Protein AF-A0A2E2PHV2-F1 (afdb_monomer_lite)

Foldseek 3Di:
DDAQPQPRHDADQQAKKKKKFKFFWDQQQHTDDTDDIGIHRALVSVQVVQADPVSHGPDQDDFAADPGYHAAPQDRGHARTFMKIWMDGADPVPRGGPDTPDMGTGRYNNSVVVLSPPCPRPRNDDDDGHDDDPPPPPDD

Radius of gyration: 16.57 Å; chains: 1; bounding box: 38×26×61 Å

Structure (mmCIF, N/CA/C/O backbone):
data_AF-A0A2E2PHV2-F1
#
_entry.id   AF-A0A2E2PHV2-F1
#
loop_
_atom_site.group_PDB
_atom_site.id
_atom_site.type_symbol
_atom_site.label_atom_id
_atom_site.label_alt_id
_atom_site.label_comp_id
_atom_site.label_asym_id
_atom_site.label_entity_id
_atom_site.label_seq_id
_atom_site.pdbx_PDB_ins_code
_atom_site.Cartn_x
_atom_site.Cartn_y
_atom_site.Cartn_z
_atom_site.occupancy
_atom_site.B_iso_or_equiv
_atom_site.auth_seq_id
_atom_site.auth_comp_id
_atom_site.auth_asym_id
_atom_site.auth_atom_id
_atom_site.pdbx_PDB_model_num
ATOM 1 N N . MET A 1 1 ? -5.391 12.217 17.204 1.00 61.31 1 MET A N 1
ATOM 2 C CA . MET A 1 1 ? -6.232 11.084 16.752 1.00 61.31 1 MET A CA 1
ATOM 3 C C . MET A 1 1 ? -5.960 10.932 15.269 1.00 61.31 1 MET A C 1
ATOM 5 O O . MET A 1 1 ? -5.733 11.955 14.645 1.00 61.31 1 MET A O 1
ATOM 9 N N . SER A 1 2 ? -5.913 9.716 14.728 1.00 82.00 2 SER A N 1
ATOM 10 C CA . SER A 1 2 ? -5.715 9.527 13.283 1.00 82.00 2 SER A CA 1
ATOM 11 C C . SER A 1 2 ? -7.086 9.423 12.621 1.00 82.00 2 SER A C 1
ATOM 13 O O . SER A 1 2 ? -7.925 8.675 13.123 1.00 82.00 2 SER A O 1
ATOM 15 N N . GLN A 1 3 ? -7.324 10.185 11.561 1.00 91.75 3 GLN A N 1
ATOM 16 C CA . GLN A 1 3 ? -8.530 10.106 10.734 1.00 91.75 3 GLN A CA 1
ATOM 17 C C . GLN A 1 3 ? -8.190 9.391 9.430 1.00 91.75 3 GLN A C 1
ATOM 19 O O . GLN A 1 3 ? -7.054 9.474 8.968 1.00 91.75 3 GLN A O 1
ATOM 24 N N . CYS A 1 4 ? -9.150 8.638 8.902 1.00 94.56 4 CYS A N 1
ATOM 25 C CA . CYS A 1 4 ? -9.032 8.040 7.582 1.00 94.56 4 CYS A CA 1
ATOM 26 C C . CYS A 1 4 ? -9.114 9.140 6.527 1.00 94.56 4 CYS A C 1
ATOM 28 O O . CYS A 1 4 ? -10.112 9.852 6.522 1.00 94.56 4 CYS A O 1
ATOM 30 N N . VAL A 1 5 ? -8.134 9.234 5.627 1.00 95.38 5 VAL A N 1
ATOM 31 C CA . VAL A 1 5 ? -8.150 10.258 4.567 1.00 95.38 5 VAL A CA 1
ATOM 32 C C . VAL A 1 5 ? -9.331 10.088 3.602 1.00 95.38 5 VAL A C 1
ATOM 34 O O . VAL A 1 5 ? -9.870 11.078 3.136 1.00 95.38 5 VAL A O 1
ATOM 37 N N . MET A 1 6 ? -9.791 8.850 3.366 1.00 95.19 6 MET A N 1
ATOM 38 C CA . MET A 1 6 ? -10.895 8.606 2.423 1.00 95.19 6 MET A CA 1
ATOM 39 C C . MET A 1 6 ? -12.314 8.763 2.963 1.00 95.19 6 MET A C 1
ATOM 41 O O . MET A 1 6 ? -13.215 9.092 2.206 1.00 95.19 6 ME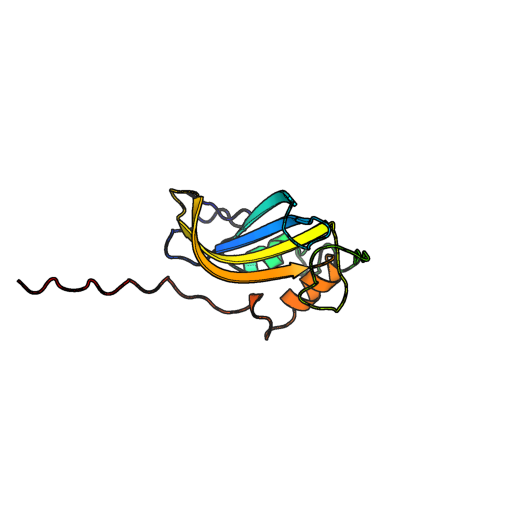T A O 1
ATOM 45 N N . CYS A 1 7 ? -12.562 8.454 4.236 1.00 94.69 7 CYS A N 1
ATOM 46 C CA . CYS A 1 7 ? -13.932 8.402 4.770 1.00 94.69 7 CYS A CA 1
ATOM 47 C C . CYS A 1 7 ? -14.107 9.179 6.077 1.00 94.69 7 CYS A C 1
ATOM 49 O O . CYS A 1 7 ? -15.085 8.960 6.794 1.00 94.69 7 CYS A O 1
ATOM 51 N N . ASP A 1 8 ? -13.107 9.982 6.458 1.00 93.50 8 ASP A N 1
ATOM 52 C CA . ASP A 1 8 ? -13.042 10.822 7.665 1.00 93.50 8 ASP A CA 1
ATOM 53 C C . ASP A 1 8 ? -13.236 10.102 9.009 1.00 93.50 8 ASP A C 1
ATOM 55 O O . ASP A 1 8 ? -13.208 10.700 10.093 1.00 93.50 8 ASP A O 1
ATOM 59 N N . THR A 1 9 ? -13.382 8.778 8.977 1.00 93.31 9 THR A N 1
ATOM 60 C CA . THR A 1 9 ? -13.638 7.974 10.164 1.00 93.31 9 THR A CA 1
ATOM 61 C C . THR A 1 9 ? -12.443 8.041 11.106 1.00 93.31 9 THR A C 1
ATOM 63 O O . THR A 1 9 ? -11.296 7.782 10.733 1.00 93.31 9 THR A O 1
ATOM 66 N N . VAL A 1 10 ? -12.711 8.333 12.381 1.00 92.25 10 VAL A N 1
ATOM 67 C CA . VAL A 1 10 ? -11.679 8.348 13.422 1.00 92.25 10 VAL A CA 1
ATOM 68 C C . VAL A 1 10 ? -11.170 6.929 13.682 1.00 92.25 10 VAL A C 1
ATOM 70 O O . VAL A 1 10 ? -11.882 6.060 14.197 1.00 92.25 10 VAL A O 1
ATOM 73 N N . ILE A 1 11 ? -9.885 6.713 13.418 1.00 90.12 11 ILE A N 1
ATOM 74 C CA . ILE A 1 11 ? -9.202 5.442 13.631 1.00 90.12 11 ILE A CA 1
ATOM 75 C C . ILE A 1 11 ? -8.821 5.332 15.109 1.00 90.12 11 ILE A C 1
ATOM 77 O O . ILE A 1 11 ? -8.091 6.149 15.686 1.00 90.12 11 ILE A O 1
ATOM 81 N N . LYS A 1 12 ? -9.334 4.289 15.765 1.00 88.56 12 LYS A N 1
ATOM 82 C CA . LYS A 1 12 ? -9.023 3.975 17.167 1.00 88.56 12 LYS A CA 1
ATOM 83 C C . LYS A 1 12 ? -7.749 3.134 17.239 1.00 88.56 12 LYS A C 1
ATOM 85 O O . LYS A 1 12 ? -7.528 2.263 16.414 1.00 88.56 12 LYS A O 1
ATOM 90 N N . THR A 1 13 ? -6.946 3.312 18.292 1.00 85.75 13 THR A N 1
ATOM 91 C CA . THR A 1 13 ? -5.652 2.610 18.474 1.00 85.75 13 THR A CA 1
ATOM 92 C C . THR A 1 13 ? -5.734 1.072 18.415 1.00 85.75 13 THR A C 1
ATOM 94 O O . THR A 1 13 ? -4.747 0.394 18.139 1.00 85.75 13 THR A O 1
ATOM 97 N N . ASN A 1 14 ? -6.886 0.486 18.743 1.00 85.75 14 ASN A N 1
ATOM 98 C CA . ASN A 1 14 ? -7.092 -0.964 18.727 1.00 85.75 14 ASN A CA 1
ATOM 99 C C . ASN A 1 14 ? -7.660 -1.492 17.402 1.00 85.75 14 ASN A C 1
ATOM 101 O O . ASN A 1 14 ? -7.876 -2.700 17.301 1.00 85.75 14 ASN A O 1
ATOM 105 N N . LYS A 1 15 ? -7.947 -0.620 16.436 1.00 90.44 15 LYS A N 1
ATOM 106 C CA . LYS A 1 15 ? -8.418 -0.991 15.103 1.00 90.44 15 LYS A CA 1
ATOM 107 C C . LYS A 1 15 ? -7.230 -1.104 14.141 1.00 90.44 15 LYS A C 1
ATOM 109 O O . LYS A 1 15 ? -6.194 -0.488 14.412 1.00 90.44 15 LYS A O 1
ATOM 114 N N . PRO A 1 16 ? -7.344 -1.936 13.096 1.00 91.88 16 PRO A N 1
ATOM 115 C CA . PRO A 1 16 ? -6.362 -1.953 12.027 1.00 91.88 16 PRO A CA 1
ATOM 116 C C . PRO A 1 16 ? -6.209 -0.566 11.408 1.00 91.88 16 PRO A C 1
ATOM 118 O O . PRO A 1 16 ? -7.128 0.252 11.447 1.00 91.88 16 PRO A O 1
ATOM 121 N N . VAL A 1 17 ? -5.030 -0.326 10.862 1.00 94.00 17 VAL A N 1
ATOM 122 C CA . VAL A 1 17 ? -4.722 0.824 10.030 1.00 94.00 17 VAL A CA 1
ATOM 123 C C . VAL A 1 17 ? -3.928 0.333 8.833 1.00 94.00 17 VAL A C 1
ATOM 125 O O . VAL A 1 17 ? -3.097 -0.574 8.964 1.00 94.00 17 VAL A O 1
ATOM 128 N N . VAL A 1 18 ? -4.184 0.962 7.701 1.00 95.38 18 VAL A N 1
ATOM 129 C CA . VAL A 1 18 ? -3.383 0.860 6.491 1.00 95.38 18 VAL A CA 1
ATOM 130 C C . VAL A 1 18 ? -2.677 2.199 6.340 1.00 95.38 18 VAL A C 1
ATOM 132 O O . VAL A 1 18 ? -3.316 3.243 6.439 1.00 95.38 18 VAL A O 1
ATOM 135 N N . ILE A 1 19 ? -1.359 2.177 6.185 1.00 94.62 19 ILE A N 1
ATOM 136 C CA . ILE A 1 19 ? -0.589 3.361 5.809 1.00 94.62 19 ILE A CA 1
ATOM 137 C C . ILE A 1 19 ? -0.042 3.104 4.415 1.00 94.62 19 ILE A C 1
ATOM 139 O O . ILE A 1 19 ? 0.712 2.146 4.229 1.00 94.62 19 ILE A O 1
ATOM 143 N N . PHE A 1 20 ? -0.473 3.925 3.467 1.00 96.31 20 PHE A N 1
ATOM 144 C CA . PHE A 1 20 ? 0.051 3.971 2.111 1.00 96.31 20 PHE A CA 1
ATOM 145 C C . PHE A 1 20 ? 1.057 5.112 2.026 1.00 96.31 20 PHE A C 1
ATOM 147 O O . PHE A 1 20 ? 0.790 6.194 2.543 1.00 96.31 20 PHE A O 1
ATOM 154 N N . THR A 1 21 ? 2.225 4.863 1.450 1.00 95.12 21 THR A N 1
ATOM 155 C CA . THR A 1 21 ? 3.332 5.816 1.476 1.00 95.12 21 THR A CA 1
ATOM 156 C C . THR A 1 21 ? 4.079 5.811 0.156 1.00 95.12 21 THR A C 1
ATOM 158 O O . THR A 1 21 ? 4.552 4.758 -0.270 1.00 95.12 21 THR A O 1
ATOM 161 N N . ASP A 1 22 ? 4.275 6.991 -0.419 1.00 93.75 22 ASP A N 1
ATOM 162 C CA . ASP A 1 22 ? 5.275 7.204 -1.461 1.00 93.75 22 ASP A CA 1
ATOM 163 C C . ASP A 1 22 ? 6.646 7.323 -0.808 1.00 93.75 22 ASP A C 1
ATOM 165 O O . ASP A 1 22 ? 6.826 8.038 0.186 1.00 93.75 22 ASP A O 1
ATOM 169 N N . THR A 1 23 ? 7.627 6.604 -1.334 1.00 92.25 23 THR A N 1
ATOM 170 C CA . THR A 1 23 ? 8.916 6.455 -0.670 1.00 92.25 23 THR A CA 1
ATOM 171 C C . THR A 1 23 ? 10.066 6.481 -1.658 1.00 92.25 23 THR A C 1
ATOM 173 O O . THR A 1 23 ? 9.956 6.048 -2.806 1.00 92.25 23 THR A O 1
ATOM 176 N N . LEU A 1 24 ? 11.201 6.940 -1.146 1.00 92.56 24 LEU A N 1
ATOM 177 C CA . LEU A 1 24 ? 12.500 6.785 -1.771 1.00 92.56 24 LEU A CA 1
ATOM 178 C C . LEU A 1 24 ? 13.314 5.740 -1.000 1.00 92.56 24 LEU A C 1
ATOM 180 O O . LEU A 1 24 ? 13.161 5.568 0.218 1.00 92.56 24 LEU A O 1
ATOM 184 N N . PHE A 1 25 ? 14.186 5.042 -1.712 1.00 91.25 25 PHE A N 1
ATOM 185 C CA . PHE A 1 25 ? 15.092 4.034 -1.195 1.00 91.25 25 PHE A CA 1
ATOM 186 C C . PHE A 1 25 ? 16.532 4.390 -1.541 1.00 91.25 25 PHE A C 1
ATOM 188 O O . PHE A 1 25 ? 16.848 4.918 -2.601 1.00 91.25 25 PHE A O 1
ATOM 195 N N . ASN A 1 26 ? 17.431 4.058 -0.622 1.00 91.31 26 ASN A N 1
ATOM 196 C CA . ASN A 1 26 ? 18.860 4.057 -0.892 1.00 91.31 26 ASN A CA 1
ATOM 197 C C . ASN A 1 26 ? 19.237 2.825 -1.724 1.00 91.31 26 ASN A C 1
ATOM 199 O O . ASN A 1 26 ? 18.519 1.826 -1.719 1.00 91.31 26 ASN A O 1
ATOM 203 N N . ALA A 1 27 ? 20.439 2.826 -2.305 1.00 89.25 27 ALA A N 1
ATOM 204 C CA . ALA A 1 27 ? 20.952 1.702 -3.095 1.00 89.25 27 ALA A CA 1
ATOM 205 C C . ALA A 1 27 ? 20.935 0.343 -2.356 1.00 89.25 27 ALA A C 1
ATOM 207 O O . ALA A 1 27 ? 20.746 -0.708 -2.959 1.00 89.25 27 ALA A O 1
ATOM 208 N N . ASN A 1 28 ? 21.066 0.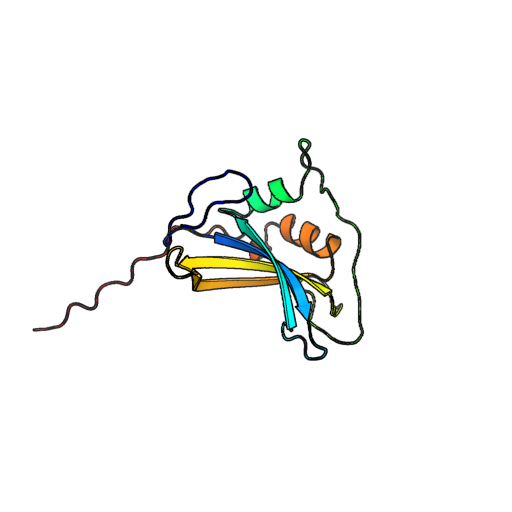354 -1.023 1.00 87.88 28 ASN A N 1
ATOM 209 C CA . ASN A 1 28 ? 20.991 -0.848 -0.183 1.00 87.88 28 ASN A CA 1
ATOM 210 C C . ASN A 1 28 ? 19.554 -1.325 0.130 1.00 87.88 28 ASN A C 1
ATOM 212 O O . ASN A 1 28 ? 19.378 -2.194 0.987 1.00 87.88 28 ASN A O 1
ATOM 216 N N . GLY A 1 29 ? 18.537 -0.714 -0.480 1.00 84.69 29 GLY A N 1
ATOM 217 C CA . GLY A 1 29 ? 17.123 -1.041 -0.305 1.00 84.69 29 GLY A CA 1
ATOM 218 C C . GLY A 1 29 ? 16.507 -0.602 1.019 1.00 84.69 29 GLY A C 1
ATOM 219 O O . GLY A 1 29 ? 15.360 -0.940 1.309 1.00 84.69 29 GLY A O 1
ATOM 220 N N . ARG A 1 30 ? 17.231 0.160 1.847 1.00 87.19 30 ARG A N 1
ATOM 221 C CA . ARG A 1 30 ? 16.635 0.820 3.014 1.00 87.19 30 ARG A CA 1
ATOM 222 C C . ARG A 1 30 ? 15.939 2.090 2.576 1.00 87.19 30 ARG A C 1
ATOM 224 O O . ARG A 1 30 ? 16.485 2.820 1.751 1.00 87.19 30 ARG A O 1
ATOM 231 N N . TRP A 1 31 ? 14.798 2.383 3.195 1.00 84.69 31 TRP A N 1
ATOM 232 C CA . TRP A 1 31 ? 14.137 3.670 3.019 1.00 84.69 31 TRP A CA 1
ATOM 233 C C . TRP A 1 31 ? 15.142 4.819 3.203 1.00 84.69 31 TRP A C 1
ATOM 235 O O . TRP A 1 31 ? 16.052 4.752 4.038 1.00 84.69 31 TRP A O 1
ATOM 245 N N . SER A 1 32 ? 15.042 5.844 2.377 1.00 87.25 32 SER A N 1
ATOM 246 C CA . SER A 1 32 ? 15.742 7.109 2.595 1.00 87.25 32 SER A CA 1
ATOM 247 C C . SER A 1 32 ? 14.756 8.135 3.127 1.00 87.25 32 SER A C 1
ATOM 249 O O . SER A 1 32 ? 15.025 8.769 4.146 1.00 87.25 32 SER A O 1
ATOM 251 N N . GLU A 1 33 ? 13.588 8.221 2.495 1.00 87.88 33 GLU A N 1
ATOM 252 C CA . GLU A 1 33 ? 12.592 9.242 2.777 1.00 87.88 33 GLU A CA 1
ATOM 253 C C . GLU A 1 33 ? 11.171 8.743 2.502 1.00 87.88 33 GLU A C 1
ATOM 255 O O . GLU A 1 33 ? 10.930 7.987 1.560 1.00 87.88 33 GLU A O 1
ATOM 260 N N . HIS A 1 34 ? 10.230 9.194 3.330 1.00 86.44 34 HIS A N 1
ATOM 261 C CA . HIS A 1 34 ? 8.799 9.091 3.067 1.00 86.44 34 HIS A CA 1
ATOM 262 C C . HIS A 1 34 ? 8.320 10.442 2.555 1.00 86.44 34 HIS A C 1
ATOM 264 O O . HIS A 1 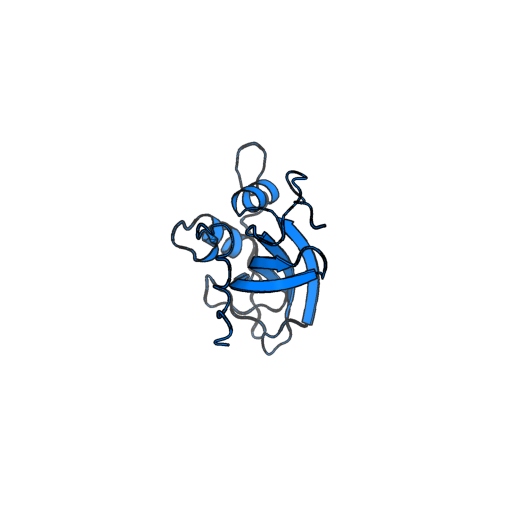34 ? 8.438 11.433 3.273 1.00 86.44 34 HIS A O 1
ATOM 270 N N . LEU A 1 35 ? 7.802 10.467 1.329 1.00 88.62 35 LEU A N 1
ATOM 271 C CA . LEU A 1 35 ? 7.357 11.692 0.675 1.00 88.62 35 LEU A CA 1
ATOM 272 C C . LEU A 1 35 ? 5.957 12.058 1.168 1.00 88.62 35 LEU A C 1
ATOM 274 O O . LEU A 1 35 ? 5.783 13.022 1.908 1.00 88.62 35 LEU A O 1
ATOM 278 N N . ASN A 1 36 ? 4.976 11.220 0.833 1.00 90.31 36 ASN A N 1
ATOM 279 C CA . ASN A 1 36 ? 3.587 11.365 1.254 1.00 90.31 36 ASN A CA 1
ATOM 280 C C . ASN A 1 36 ? 3.143 10.119 2.005 1.00 90.31 36 ASN A C 1
ATOM 282 O O . ASN A 1 36 ? 3.656 9.027 1.774 1.00 90.31 36 ASN A O 1
ATOM 286 N N . SER A 1 37 ? 2.222 10.268 2.954 1.00 92.31 37 SER A N 1
ATOM 287 C CA . SER A 1 37 ? 1.677 9.127 3.686 1.00 92.31 37 SER A CA 1
ATOM 288 C C . SER A 1 37 ? 0.210 9.322 4.009 1.00 92.31 37 SER A C 1
ATOM 290 O O . SER A 1 37 ? -0.153 10.186 4.808 1.00 92.31 37 SER A O 1
ATOM 292 N N . ASP A 1 38 ? -0.603 8.436 3.456 1.00 94.88 38 ASP A N 1
ATOM 293 C CA . ASP A 1 38 ? -2.035 8.382 3.661 1.00 94.88 38 ASP A CA 1
ATOM 294 C C . ASP A 1 38 ? -2.386 7.337 4.707 1.00 94.88 38 ASP A C 1
ATOM 296 O O . ASP A 1 38 ? -1.959 6.181 4.665 1.00 94.88 38 ASP A O 1
ATOM 300 N N . VAL A 1 39 ? -3.187 7.758 5.682 1.00 94.31 39 VAL A N 1
ATOM 301 C CA . VAL A 1 39 ? -3.639 6.898 6.773 1.00 94.31 39 VAL A CA 1
ATOM 302 C C . VAL A 1 39 ? -5.085 6.502 6.518 1.00 94.31 39 VAL A C 1
ATOM 304 O O . VAL A 1 39 ? -5.976 7.347 6.454 1.00 94.31 39 VAL A O 1
ATOM 307 N N . LEU A 1 40 ? -5.326 5.200 6.413 1.00 95.56 40 LEU A N 1
ATOM 308 C CA . LEU A 1 40 ? -6.594 4.618 5.987 1.00 95.56 40 LEU A CA 1
ATOM 309 C C . LEU A 1 40 ? -7.093 3.598 7.015 1.00 95.56 40 LEU A C 1
ATOM 311 O O . LEU A 1 40 ? -6.314 2.932 7.706 1.00 95.56 40 LEU A O 1
ATOM 315 N N . CYS A 1 41 ? -8.413 3.478 7.157 1.00 93.88 41 CYS A N 1
ATOM 316 C CA . CYS A 1 41 ? -9.017 2.587 8.151 1.00 93.88 41 CYS A CA 1
ATOM 317 C C . CYS A 1 41 ? -9.157 1.130 7.673 1.00 93.88 41 CYS A C 1
ATOM 319 O O . CYS A 1 41 ? -9.350 0.238 8.504 1.00 93.88 41 CYS A O 1
ATOM 321 N N . SER A 1 42 ? -9.034 0.883 6.368 1.00 94.12 42 SER A N 1
ATOM 322 C CA . SER A 1 42 ? -9.134 -0.433 5.734 1.00 94.12 42 SER A CA 1
ATOM 323 C C . SER A 1 42 ? -8.442 -0.439 4.367 1.00 94.12 42 SER A C 1
ATOM 325 O O . SER A 1 42 ? -8.106 0.616 3.826 1.00 94.12 42 SER A O 1
ATOM 327 N N . ILE A 1 43 ? -8.244 -1.636 3.807 1.00 94.88 43 ILE A N 1
ATOM 328 C CA . ILE A 1 43 ? -7.787 -1.801 2.420 1.00 94.88 43 ILE A CA 1
ATOM 329 C C . ILE A 1 43 ? -8.858 -1.348 1.431 1.00 94.88 43 ILE A C 1
ATOM 331 O O . ILE A 1 43 ? -8.522 -0.775 0.408 1.00 94.88 43 ILE A O 1
ATOM 335 N N . GLU A 1 44 ? -10.141 -1.518 1.751 1.00 94.19 44 GLU A N 1
ATOM 336 C CA . GLU A 1 44 ? -11.234 -0.990 0.924 1.00 94.19 44 GLU A CA 1
ATOM 337 C C . GLU A 1 44 ? -11.128 0.528 0.767 1.00 94.19 44 GLU A C 1
ATOM 339 O O . GLU A 1 44 ? -11.206 1.026 -0.347 1.00 94.19 44 GLU A O 1
ATOM 344 N N . CYS A 1 45 ? -10.843 1.262 1.849 1.00 95.62 45 CYS A N 1
ATOM 345 C CA . CYS A 1 45 ? -10.584 2.695 1.740 1.00 95.62 45 CYS A CA 1
ATOM 346 C C . CYS A 1 45 ? -9.341 2.999 0.900 1.00 95.62 45 CYS A C 1
ATOM 348 O O . CYS A 1 45 ? -9.324 4.020 0.233 1.00 95.62 45 CYS A O 1
ATOM 350 N N . LEU A 1 46 ? -8.307 2.150 0.922 1.00 96.25 46 LEU A N 1
ATOM 351 C CA . LEU A 1 46 ? -7.157 2.331 0.031 1.00 96.25 46 LEU A CA 1
ATOM 352 C C . LEU A 1 46 ? -7.548 2.111 -1.435 1.00 96.25 46 LEU A C 1
ATOM 354 O O . LEU A 1 46 ? -7.131 2.883 -2.285 1.00 96.25 46 LEU A O 1
ATOM 358 N N . ARG A 1 47 ? -8.374 1.102 -1.733 1.00 95.88 47 ARG A N 1
ATOM 359 C CA . ARG A 1 47 ? -8.888 0.892 -3.093 1.00 95.88 47 ARG A CA 1
ATOM 360 C C . ARG A 1 47 ? -9.692 2.100 -3.559 1.00 95.88 47 ARG A C 1
ATOM 362 O O . ARG A 1 47 ? -9.375 2.643 -4.600 1.00 95.88 47 ARG A O 1
ATOM 369 N N . MET A 1 48 ? -10.614 2.596 -2.734 1.00 95.50 48 MET A N 1
ATOM 370 C CA . MET A 1 48 ? -11.386 3.809 -3.038 1.00 95.50 48 MET A CA 1
ATOM 371 C C . MET A 1 48 ? -10.514 5.061 -3.219 1.00 95.50 48 MET A C 1
ATOM 373 O O . MET A 1 48 ? -10.922 5.971 -3.922 1.00 95.50 48 MET A O 1
ATOM 377 N N . LEU A 1 49 ? -9.344 5.140 -2.570 1.00 94.88 49 LEU A N 1
ATOM 378 C CA . LEU A 1 49 ? -8.396 6.245 -2.772 1.00 94.88 49 LEU A CA 1
ATOM 379 C C . LEU A 1 49 ? -7.738 6.190 -4.157 1.00 94.88 49 LEU A C 1
ATOM 381 O O . LEU A 1 49 ? -7.388 7.224 -4.714 1.00 94.88 49 LEU A O 1
ATOM 385 N N . LEU A 1 50 ? -7.523 4.979 -4.673 1.00 95.31 50 LEU A N 1
ATOM 386 C CA . LEU A 1 50 ? -6.769 4.706 -5.896 1.00 95.31 50 LEU A CA 1
ATOM 387 C C . LEU A 1 50 ? -7.670 4.346 -7.087 1.00 95.31 50 LEU A C 1
ATOM 389 O O . LEU A 1 50 ? -7.150 4.034 -8.156 1.00 95.31 50 LEU A O 1
ATOM 393 N N . GLN A 1 51 ? -8.990 4.355 -6.906 1.00 96.00 51 GLN A N 1
ATOM 394 C CA . GLN A 1 51 ? -9.982 4.039 -7.929 1.00 96.00 51 GLN A CA 1
ATO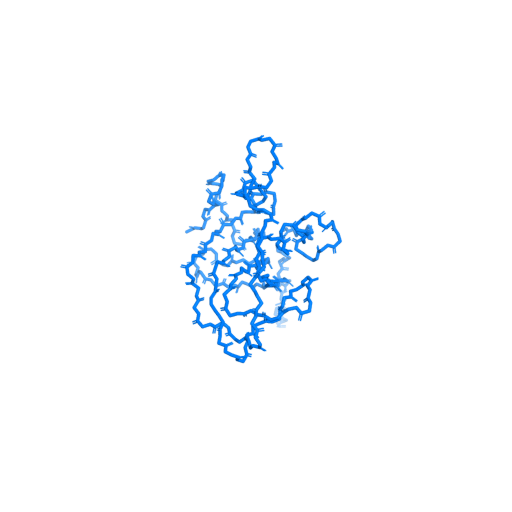M 395 C C . GLN A 1 51 ? -10.892 5.238 -8.194 1.00 96.00 51 GLN A C 1
ATOM 397 O O . GLN A 1 51 ? -11.079 6.089 -7.324 1.00 96.00 51 GLN A O 1
ATOM 402 N N . ASP A 1 52 ? -11.452 5.296 -9.397 1.00 93.19 52 ASP A N 1
ATOM 403 C CA . ASP A 1 52 ? -12.552 6.198 -9.721 1.00 93.19 52 ASP A CA 1
ATOM 404 C C . ASP A 1 52 ? -13.901 5.687 -9.173 1.00 93.19 52 ASP A C 1
ATOM 406 O O . ASP A 1 52 ? -13.993 4.632 -8.535 1.00 93.19 52 ASP A O 1
ATOM 410 N N . ASP A 1 53 ? -14.967 6.451 -9.425 1.00 91.56 53 ASP A N 1
ATOM 411 C CA . ASP A 1 53 ? -16.326 6.124 -8.974 1.00 91.56 53 ASP A CA 1
ATOM 412 C C . ASP A 1 53 ? -16.890 4.840 -9.623 1.00 91.56 53 ASP A C 1
ATOM 414 O O . ASP A 1 53 ? -17.807 4.224 -9.071 1.00 91.56 53 ASP A O 1
ATOM 418 N N . ASP A 1 54 ? -16.325 4.407 -10.756 1.00 92.19 54 ASP A N 1
ATOM 419 C CA . ASP A 1 54 ? -16.685 3.180 -11.477 1.00 92.19 54 ASP A CA 1
ATOM 420 C C . ASP A 1 54 ? -15.823 1.971 -11.046 1.00 92.19 54 ASP A C 1
ATOM 422 O O . ASP A 1 54 ? -15.979 0.858 -11.564 1.00 92.19 54 ASP A O 1
ATOM 426 N N . GLY A 1 55 ? -14.923 2.163 -10.074 1.00 90.44 55 GLY A N 1
ATOM 427 C CA . GLY A 1 55 ? -14.037 1.133 -9.538 1.00 90.44 55 GLY A CA 1
ATOM 428 C C . GLY A 1 55 ? -12.847 0.796 -10.439 1.00 90.44 55 GLY A C 1
ATOM 429 O O . GLY A 1 55 ? -12.213 -0.241 -10.231 1.00 90.44 55 GLY A O 1
ATOM 430 N N . GLN A 1 56 ? -12.539 1.627 -11.436 1.00 93.69 56 GLN A N 1
ATOM 431 C CA . GLN A 1 56 ? -11.333 1.493 -12.253 1.00 93.69 56 GLN A CA 1
ATOM 432 C C . GLN A 1 56 ? -10.143 2.126 -11.541 1.00 93.69 56 GLN A C 1
ATOM 434 O O . GLN A 1 56 ? -10.275 3.157 -10.887 1.00 93.69 56 GLN A O 1
ATOM 439 N N . TRP A 1 57 ? -8.965 1.518 -11.668 1.00 95.06 57 TRP A N 1
ATOM 440 C CA . TRP A 1 57 ? -7.735 2.082 -11.118 1.00 95.06 57 TRP A CA 1
ATOM 441 C C . TRP A 1 57 ? -7.410 3.424 -11.786 1.00 95.06 57 TRP A C 1
ATOM 443 O O . TRP A 1 57 ? -7.378 3.517 -13.011 1.00 95.06 57 TRP A O 1
ATOM 453 N N . LEU A 1 58 ? -7.137 4.454 -10.978 1.00 92.38 58 LEU A N 1
ATOM 454 C CA . LEU A 1 58 ? -6.739 5.782 -11.463 1.00 92.38 58 LEU A CA 1
ATOM 455 C C . LEU A 1 58 ? -5.403 5.733 -12.219 1.00 92.38 58 LEU A C 1
ATOM 457 O O . LEU A 1 58 ? -5.183 6.512 -13.144 1.00 92.38 58 LEU A O 1
ATOM 461 N N . ASP A 1 59 ? -4.528 4.814 -11.811 1.00 87.88 59 ASP A N 1
ATOM 462 C CA . ASP A 1 59 ? -3.313 4.423 -12.516 1.00 87.88 59 ASP A CA 1
ATOM 463 C C . ASP A 1 59 ? -3.028 2.946 -12.207 1.00 87.88 59 ASP A C 1
ATOM 465 O O . ASP A 1 59 ? -2.937 2.544 -11.046 1.00 87.88 59 ASP A O 1
ATOM 469 N N . ASP A 1 60 ? -2.904 2.128 -13.244 1.00 83.56 60 ASP A N 1
ATOM 470 C CA . ASP A 1 60 ? -2.439 0.737 -13.189 1.00 83.56 60 ASP A CA 1
ATOM 471 C C . ASP A 1 60 ? -1.215 0.516 -14.092 1.00 83.56 60 ASP A C 1
ATOM 473 O O . ASP A 1 60 ? -0.786 -0.614 -14.354 1.00 83.56 60 ASP A O 1
ATOM 477 N N . THR A 1 61 ? -0.630 1.614 -14.561 1.00 78.50 61 THR A N 1
ATOM 478 C CA . THR A 1 61 ? 0.513 1.629 -15.453 1.00 78.50 61 THR A CA 1
ATOM 479 C C . THR A 1 61 ? 1.791 1.939 -14.680 1.00 78.50 61 THR A C 1
ATOM 481 O O . THR A 1 61 ? 1.792 2.265 -13.494 1.00 78.50 61 THR A O 1
ATOM 484 N N . GLY A 1 62 ? 2.927 1.771 -15.351 1.00 76.81 62 GLY A N 1
ATOM 485 C CA . GLY A 1 62 ? 4.217 2.135 -14.785 1.00 76.81 62 GLY A CA 1
ATOM 486 C C . GLY A 1 62 ? 4.830 1.081 -13.862 1.00 76.81 62 GLY A C 1
ATOM 487 O O . GLY A 1 62 ? 4.212 0.501 -12.968 1.00 76.81 62 GLY A O 1
ATOM 488 N N . GLU A 1 63 ? 6.115 0.867 -14.090 1.00 76.75 63 GLU A N 1
ATOM 489 C CA . GLU A 1 63 ? 7.035 0.214 -13.178 1.00 76.75 63 GLU A CA 1
ATOM 490 C C . GLU A 1 63 ? 8.371 0.940 -13.308 1.00 76.75 63 GLU A C 1
ATOM 492 O O . GLU A 1 63 ? 8.833 1.216 -14.417 1.00 76.75 63 GLU A O 1
ATOM 497 N N . VAL A 1 64 ? 8.970 1.300 -12.180 1.00 80.69 64 VAL A N 1
ATOM 498 C CA . VAL A 1 64 ? 10.299 1.900 -12.140 1.00 80.69 64 VAL A CA 1
ATOM 499 C C . VAL A 1 64 ? 11.268 0.796 -11.765 1.00 80.69 64 VAL A C 1
ATOM 501 O O . VAL A 1 64 ? 11.190 0.241 -10.674 1.00 80.69 64 VAL A O 1
ATOM 504 N N . ALA A 1 65 ? 12.154 0.439 -12.688 1.00 88.25 65 ALA A N 1
ATOM 505 C CA . ALA A 1 65 ? 13.187 -0.552 -12.441 1.00 88.25 65 ALA A CA 1
ATOM 506 C C . ALA A 1 65 ? 14.558 0.121 -12.427 1.00 88.25 65 ALA A C 1
ATOM 508 O O . ALA A 1 65 ? 14.920 0.850 -13.351 1.00 88.25 65 ALA A O 1
ATOM 509 N N . THR A 1 66 ? 15.326 -0.162 -11.386 1.00 89.88 66 THR A N 1
ATOM 510 C CA . THR A 1 66 ? 16.712 0.277 -11.213 1.00 89.88 66 THR A CA 1
ATOM 511 C C . THR A 1 66 ? 17.590 -0.920 -10.847 1.00 89.88 66 THR A C 1
ATOM 513 O O . THR A 1 66 ? 17.098 -1.976 -10.450 1.00 89.88 66 THR A O 1
ATOM 516 N N . GLU A 1 67 ? 18.911 -0.789 -10.993 1.00 87.50 67 GLU A N 1
ATOM 517 C CA . GLU A 1 67 ? 19.857 -1.863 -10.626 1.00 87.50 67 GLU A CA 1
ATOM 518 C C . GLU A 1 67 ? 19.989 -2.040 -9.100 1.00 87.50 67 GLU A C 1
ATOM 520 O O . GLU A 1 67 ? 20.225 -3.144 -8.587 1.00 87.50 67 GLU A O 1
ATOM 525 N N . ASP A 1 68 ? 19.779 -0.944 -8.376 1.00 88.44 68 ASP A N 1
ATOM 526 C CA . ASP A 1 68 ? 19.897 -0.822 -6.928 1.00 88.44 68 ASP A CA 1
ATOM 527 C C . ASP A 1 68 ? 18.577 -0.359 -6.306 1.00 88.44 68 ASP A C 1
ATOM 529 O O . ASP A 1 68 ? 17.716 0.172 -6.998 1.00 88.44 68 ASP A O 1
ATOM 533 N N . GLY A 1 69 ? 18.410 -0.542 -4.994 1.00 92.94 69 GLY A N 1
ATOM 534 C CA . GLY A 1 69 ? 17.199 -0.123 -4.285 1.00 92.94 69 GLY A CA 1
ATOM 535 C C . GLY A 1 69 ? 16.467 -1.261 -3.580 1.00 92.94 69 GLY A C 1
ATOM 536 O O . GLY A 1 69 ? 17.048 -2.302 -3.255 1.00 92.94 69 GLY A O 1
ATOM 537 N N . ALA A 1 70 ? 15.193 -1.030 -3.266 1.00 93.38 70 ALA A N 1
ATOM 538 C CA . ALA A 1 70 ? 14.342 -2.016 -2.610 1.00 93.38 70 ALA A CA 1
ATOM 539 C C . ALA A 1 70 ? 13.828 -3.049 -3.609 1.00 93.38 70 ALA A C 1
ATOM 541 O O . ALA A 1 70 ? 13.623 -2.745 -4.776 1.00 93.38 70 ALA A O 1
ATOM 542 N N . GLN A 1 71 ? 13.592 -4.270 -3.132 1.00 95.19 71 GLN A N 1
ATOM 543 C CA . GLN A 1 71 ? 12.993 -5.334 -3.932 1.00 95.19 71 GLN A CA 1
ATOM 544 C C . GLN A 1 71 ? 11.472 -5.166 -3.994 1.00 95.19 71 GLN A C 1
ATOM 546 O O . GLN A 1 71 ? 10.826 -4.977 -2.955 1.00 95.19 71 GLN A O 1
ATOM 551 N N . CYS A 1 72 ? 10.886 -5.275 -5.188 1.00 95.44 72 CYS A N 1
ATOM 552 C CA . CYS A 1 72 ? 9.435 -5.293 -5.341 1.00 95.44 72 CYS A CA 1
ATOM 553 C C . CYS A 1 72 ? 8.828 -6.546 -4.696 1.00 95.44 72 CYS A C 1
ATOM 555 O O . CYS A 1 72 ? 9.381 -7.638 -4.753 1.00 95.44 72 CYS A O 1
ATOM 557 N N . SER A 1 73 ? 7.666 -6.393 -4.063 1.00 95.94 73 SER A N 1
ATOM 558 C CA . SER A 1 73 ? 6.944 -7.500 -3.424 1.00 95.94 73 SER A CA 1
ATOM 559 C C . SER A 1 73 ? 6.152 -8.374 -4.406 1.00 95.94 73 SER A C 1
ATOM 561 O O . SER A 1 73 ? 5.638 -9.416 -3.990 1.00 95.94 73 SER A O 1
ATOM 563 N N . CYS A 1 74 ? 6.035 -7.953 -5.670 1.00 94.38 74 CYS A N 1
ATOM 564 C CA . CYS A 1 74 ? 5.230 -8.619 -6.703 1.00 94.38 74 CYS A CA 1
ATOM 565 C C . CYS A 1 74 ? 6.052 -9.123 -7.892 1.00 94.38 74 CYS A C 1
ATOM 567 O O . CYS A 1 74 ? 5.627 -10.059 -8.561 1.00 94.38 74 CYS A O 1
ATOM 569 N N . CYS A 1 75 ? 7.213 -8.524 -8.155 1.00 93.12 75 CYS A N 1
ATOM 570 C CA . CYS A 1 75 ? 8.101 -8.909 -9.245 1.00 93.12 75 CYS A CA 1
ATOM 571 C C . CYS A 1 75 ? 9.568 -8.899 -8.794 1.00 93.12 75 CYS A C 1
ATOM 573 O O . CYS A 1 75 ? 9.896 -8.491 -7.677 1.00 93.12 75 CYS A O 1
ATOM 575 N N . ASP A 1 76 ? 10.461 -9.318 -9.688 1.00 92.50 76 ASP A N 1
ATOM 576 C CA . ASP A 1 76 ? 11.894 -9.411 -9.402 1.00 92.50 76 ASP A CA 1
ATOM 577 C C . ASP A 1 76 ? 12.649 -8.078 -9.588 1.00 92.50 76 ASP A C 1
ATOM 579 O O . ASP A 1 76 ? 13.856 -8.016 -9.351 1.00 92.50 76 ASP A O 1
ATOM 583 N N . ASN A 1 77 ? 11.952 -6.982 -9.911 1.00 93.50 77 ASN A N 1
ATOM 584 C CA . ASN A 1 77 ? 12.572 -5.668 -10.081 1.00 93.50 77 ASN A CA 1
ATOM 585 C C . ASN A 1 77 ? 13.007 -5.050 -8.745 1.00 93.50 77 ASN A C 1
ATOM 587 O O . ASN A 1 77 ? 12.314 -5.151 -7.724 1.00 93.50 77 ASN A O 1
ATOM 591 N N . LYS A 1 78 ? 14.123 -4.320 -8.792 1.00 94.88 78 LYS A N 1
ATOM 592 C CA . LYS A 1 78 ? 14.496 -3.354 -7.760 1.00 94.88 78 LYS A CA 1
ATOM 593 C C . LYS A 1 78 ? 14.103 -1.944 -8.174 1.00 94.88 78 LYS A C 1
ATOM 595 O O . LYS A 1 78 ? 13.928 -1.682 -9.361 1.00 94.88 78 LYS A O 1
ATOM 600 N N . PHE A 1 79 ? 13.960 -1.063 -7.192 1.00 94.31 79 PHE A N 1
ATOM 601 C CA . PHE A 1 79 ? 13.542 0.316 -7.409 1.00 94.31 79 PHE A CA 1
ATOM 602 C C . PHE A 1 79 ? 14.052 1.249 -6.304 1.00 94.31 79 PHE A C 1
ATOM 604 O O . PHE A 1 79 ? 14.129 0.871 -5.128 1.00 94.31 79 PHE A O 1
ATOM 611 N N . ASP A 1 80 ? 14.381 2.481 -6.678 1.00 92.94 80 ASP A N 1
ATOM 612 C CA . ASP A 1 80 ? 14.793 3.564 -5.784 1.00 92.94 80 ASP A CA 1
ATOM 613 C C . ASP A 1 80 ? 13.641 4.521 -5.431 1.00 92.94 80 ASP A C 1
ATOM 615 O O . ASP A 1 80 ? 13.685 5.163 -4.385 1.00 92.94 80 ASP A O 1
ATOM 619 N N . GLN A 1 81 ? 12.579 4.566 -6.235 1.00 92.56 81 GLN A N 1
ATOM 620 C CA . GLN A 1 81 ? 11.341 5.298 -5.968 1.00 92.56 81 GLN A CA 1
ATOM 621 C C . GLN A 1 81 ? 10.126 4.406 -6.209 1.00 92.56 81 GLN A C 1
ATOM 623 O O . GLN A 1 81 ? 10.020 3.742 -7.237 1.00 92.56 81 GLN A O 1
ATOM 628 N N . GLY A 1 82 ? 9.189 4.399 -5.264 1.00 93.88 82 GLY A N 1
ATOM 629 C CA . GLY A 1 82 ? 7.941 3.664 -5.427 1.00 93.88 82 GLY A CA 1
ATOM 630 C C . GLY A 1 82 ? 7.024 3.808 -4.226 1.00 93.88 82 GLY A C 1
ATOM 631 O O . GLY A 1 82 ? 7.068 4.806 -3.506 1.00 93.88 82 GLY A O 1
ATOM 632 N N . HIS A 1 83 ? 6.212 2.784 -3.989 1.00 95.00 83 HIS A N 1
ATOM 633 C CA . HIS A 1 83 ? 5.150 2.835 -2.993 1.00 95.00 83 HIS A CA 1
ATOM 634 C C . HIS A 1 83 ? 5.324 1.767 -1.922 1.00 95.00 83 HIS A C 1
ATOM 636 O O . HIS A 1 83 ? 5.884 0.696 -2.157 1.00 95.00 83 HIS A O 1
ATOM 642 N N . MET A 1 84 ? 4.787 2.027 -0.739 1.00 95.69 84 MET A N 1
ATOM 643 C CA . MET A 1 84 ? 4.714 1.071 0.353 1.00 95.69 84 MET A CA 1
ATOM 644 C C . MET A 1 84 ? 3.305 1.013 0.918 1.00 95.69 84 MET A C 1
ATOM 646 O O . MET A 1 84 ? 2.677 2.040 1.160 1.00 95.69 84 MET A O 1
ATOM 650 N N . ILE A 1 85 ? 2.847 -0.198 1.227 1.00 96.69 85 ILE A N 1
ATOM 651 C CA . ILE A 1 85 ? 1.697 -0.405 2.104 1.00 96.69 85 ILE A CA 1
ATOM 652 C C . ILE A 1 85 ? 2.186 -1.055 3.387 1.00 96.69 85 ILE A C 1
ATOM 654 O O . ILE A 1 85 ? 2.796 -2.124 3.369 1.00 96.69 85 ILE A O 1
ATOM 658 N N . THR A 1 86 ? 1.858 -0.442 4.521 1.00 95.19 86 THR A N 1
ATOM 659 C CA . THR A 1 86 ? 2.027 -1.048 5.840 1.00 95.19 86 THR A CA 1
ATOM 660 C C . THR A 1 86 ? 0.676 -1.260 6.507 1.00 95.19 86 THR A C 1
ATOM 662 O O . THR A 1 86 ? -0.072 -0.314 6.749 1.00 95.19 86 THR A O 1
ATOM 665 N N . LEU A 1 87 ? 0.390 -2.509 6.872 1.00 95.19 87 LEU A N 1
ATOM 666 C CA . LEU A 1 87 ? -0.836 -2.913 7.554 1.00 95.19 87 LEU A CA 1
ATOM 667 C C . LEU A 1 87 ? -0.523 -3.354 8.989 1.00 95.19 87 LEU A C 1
ATOM 669 O O . LEU A 1 87 ? 0.370 -4.170 9.247 1.00 95.19 87 LEU A O 1
ATOM 673 N N . GLY A 1 88 ? -1.296 -2.857 9.953 1.00 93.94 88 GLY A N 1
ATOM 674 C CA . GLY A 1 88 ? -1.185 -3.316 11.333 1.00 93.94 88 GLY A CA 1
ATOM 675 C C . GLY A 1 88 ? -2.014 -2.517 12.324 1.00 93.94 88 GLY A C 1
ATOM 676 O O . GLY A 1 88 ? -3.056 -1.969 11.996 1.00 93.94 88 GLY A O 1
ATOM 677 N N . TRP A 1 89 ? -1.549 -2.453 13.571 1.00 92.75 89 TRP A N 1
ATOM 678 C CA . TRP A 1 89 ? -2.165 -1.636 14.617 1.00 92.75 89 TRP A CA 1
ATOM 679 C C . TRP A 1 89 ? -1.235 -0.502 15.013 1.00 92.75 89 TRP A C 1
ATOM 681 O O . TRP A 1 89 ? -0.092 -0.739 15.421 1.00 92.75 89 TRP A O 1
ATOM 691 N N . HIS A 1 90 ? -1.752 0.720 14.985 1.00 88.38 90 HIS A N 1
ATOM 692 C CA . HIS A 1 90 ? -0.989 1.933 15.247 1.00 88.38 90 HIS A CA 1
ATOM 693 C C . HIS A 1 90 ? -1.515 2.682 16.476 1.00 88.38 90 HIS A C 1
ATOM 695 O O . HIS A 1 90 ? -2.718 2.764 16.729 1.00 88.38 90 HIS A O 1
ATOM 701 N N . LYS A 1 91 ? -0.608 3.226 17.290 1.00 84.06 91 LYS A N 1
ATOM 702 C CA . LYS A 1 91 ? -0.952 4.056 18.448 1.00 84.06 91 LYS A CA 1
ATOM 703 C C . LYS A 1 91 ? -1.311 5.454 17.967 1.00 84.06 91 LYS A C 1
ATOM 705 O O . LYS A 1 91 ? -0.441 6.295 17.767 1.00 84.06 91 LYS A O 1
ATOM 710 N N . THR A 1 92 ? -2.606 5.728 17.881 1.00 78.31 92 THR A N 1
ATOM 711 C CA . THR A 1 92 ? -3.153 6.961 17.285 1.00 78.31 92 THR A CA 1
ATOM 712 C C . THR A 1 92 ? -2.920 8.227 18.121 1.00 78.31 92 THR A C 1
ATOM 714 O O . THR A 1 92 ? -3.157 9.333 17.642 1.00 78.31 92 THR A O 1
ATOM 717 N N . LYS A 1 93 ? -2.461 8.089 19.375 1.00 79.31 93 LYS A N 1
ATOM 718 C CA . LYS A 1 93 ? -2.033 9.215 20.228 1.00 79.31 93 LYS A CA 1
ATOM 719 C C . LYS A 1 93 ? -0.538 9.516 20.153 1.00 79.31 93 LYS A C 1
ATOM 721 O O . LYS A 1 93 ? -0.156 10.658 20.338 1.00 79.31 93 LYS A O 1
ATOM 726 N N . SER A 1 94 ? 0.297 8.498 19.948 1.00 80.75 94 SER A N 1
ATOM 727 C CA . SER A 1 94 ? 1.757 8.639 20.011 1.00 80.75 94 SER A CA 1
ATOM 728 C C . SER A 1 94 ? 2.434 8.490 18.653 1.00 80.75 94 SER A C 1
ATOM 730 O O . SER A 1 94 ? 3.651 8.373 18.636 1.00 80.75 94 SER A O 1
ATOM 732 N N . ALA A 1 95 ? 1.657 8.376 17.570 1.00 78.75 95 ALA A N 1
ATOM 733 C CA . ALA A 1 95 ? 2.126 8.137 16.205 1.00 78.75 95 ALA A CA 1
ATOM 734 C C . ALA A 1 95 ? 3.218 7.049 16.114 1.00 78.75 95 ALA A C 1
ATOM 736 O O . ALA A 1 95 ? 4.278 7.242 15.533 1.00 78.75 95 ALA A O 1
ATOM 737 N N . ARG A 1 96 ? 2.998 5.917 16.795 1.00 85.25 96 ARG A N 1
ATOM 738 C CA . ARG A 1 96 ? 3.946 4.792 16.819 1.00 85.25 96 ARG A CA 1
ATOM 739 C C . ARG A 1 96 ? 3.227 3.491 16.544 1.00 85.25 96 ARG A C 1
ATOM 741 O O . ARG A 1 96 ? 2.149 3.252 17.091 1.00 85.25 96 ARG A O 1
ATOM 748 N N . TRP A 1 97 ? 3.864 2.589 15.810 1.00 87.31 97 TRP A N 1
ATOM 749 C CA . TRP A 1 97 ? 3.342 1.243 15.619 1.00 87.31 97 TRP A CA 1
ATOM 750 C C . TRP A 1 97 ?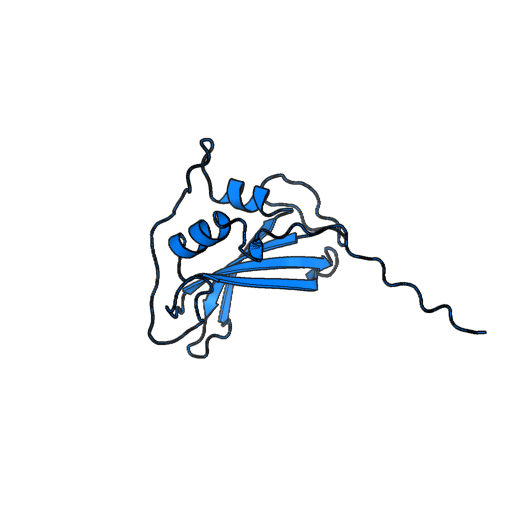 3.169 0.517 16.951 1.00 87.31 97 TRP A C 1
ATOM 752 O O . TRP A 1 97 ? 4.046 0.503 17.818 1.00 87.31 97 TRP A O 1
ATOM 762 N N . HIS A 1 98 ? 1.998 -0.090 17.131 1.00 87.56 98 HIS A N 1
ATOM 763 C CA . HIS A 1 98 ? 1.828 -1.090 18.169 1.00 87.56 98 HIS A CA 1
ATOM 764 C C . HIS A 1 98 ? 2.339 -2.444 17.676 1.00 87.56 98 HIS A C 1
ATOM 766 O O . HIS A 1 98 ? 3.033 -3.141 18.417 1.00 87.56 98 HIS A O 1
ATOM 772 N N . LYS A 1 99 ? 1.932 -2.845 16.473 1.00 90.44 99 LYS A N 1
ATOM 773 C CA . LYS A 1 99 ? 2.417 -4.045 15.798 1.00 90.44 99 LYS A CA 1
ATOM 774 C C . LYS A 1 99 ? 2.162 -3.880 14.305 1.00 90.44 99 LYS A C 1
ATOM 776 O O . LYS A 1 99 ? 1.011 -3.686 13.923 1.00 90.44 99 LYS A O 1
ATOM 781 N N . VAL A 1 100 ? 3.223 -3.979 13.517 1.00 93.50 100 VAL A N 1
ATOM 782 C CA . VAL A 1 100 ? 3.136 -4.174 12.069 1.00 93.50 100 VAL A CA 1
ATOM 783 C C . VAL A 1 100 ? 2.823 -5.645 11.819 1.00 93.50 100 VAL A C 1
ATOM 785 O O . VAL A 1 100 ? 3.349 -6.515 12.522 1.00 93.50 100 VAL A O 1
ATOM 788 N N . VAL A 1 101 ? 1.910 -5.915 10.893 1.00 93.56 101 VAL A N 1
ATOM 789 C CA . VAL A 1 101 ? 1.573 -7.279 10.476 1.00 93.56 101 VAL A CA 1
ATOM 790 C C . VAL A 1 101 ? 2.237 -7.602 9.151 1.00 93.56 101 VAL A C 1
ATOM 792 O O . VAL A 1 101 ? 2.878 -8.642 9.051 1.00 93.56 101 VAL A O 1
ATOM 795 N N . THR A 1 102 ? 2.135 -6.700 8.182 1.00 94.75 102 THR A N 1
ATOM 796 C CA . THR A 1 102 ? 2.844 -6.814 6.912 1.00 94.75 102 THR A CA 1
ATOM 797 C C . THR A 1 102 ? 3.245 -5.435 6.408 1.00 94.75 102 THR A C 1
ATOM 799 O O . THR A 1 102 ? 2.575 -4.437 6.697 1.00 94.75 102 THR A O 1
ATOM 802 N N . THR A 1 103 ? 4.343 -5.408 5.666 1.00 95.31 103 THR A N 1
ATOM 803 C CA . THR A 1 103 ? 4.796 -4.270 4.878 1.00 95.31 103 THR A CA 1
ATOM 804 C C . THR A 1 103 ? 5.175 -4.812 3.512 1.00 95.31 103 THR A C 1
ATOM 806 O O . THR A 1 103 ? 5.920 -5.788 3.429 1.00 95.31 103 THR A O 1
ATOM 809 N N . ARG A 1 104 ? 4.641 -4.201 2.462 1.00 96.12 104 ARG A N 1
ATOM 810 C CA . ARG A 1 104 ? 4.938 -4.538 1.070 1.00 96.12 104 ARG A CA 1
ATOM 811 C C . ARG A 1 104 ? 5.366 -3.272 0.346 1.00 96.12 104 ARG A C 1
ATOM 813 O O . ARG A 1 104 ? 4.873 -2.190 0.669 1.00 96.12 104 ARG A O 1
ATOM 820 N N . SER A 1 105 ? 6.289 -3.429 -0.590 1.00 95.38 105 SER A N 1
ATOM 821 C CA . SER A 1 105 ? 6.898 -2.339 -1.349 1.00 95.38 105 SER A CA 1
ATOM 822 C C . SER A 1 105 ? 6.756 -2.628 -2.843 1.00 95.38 105 SER A C 1
ATOM 824 O O . SER A 1 105 ? 6.987 -3.759 -3.278 1.00 95.38 105 SER A O 1
ATOM 826 N N . TYR A 1 106 ? 6.381 -1.623 -3.625 1.00 96.06 106 TYR A N 1
ATOM 827 C CA . TYR A 1 106 ? 6.007 -1.752 -5.031 1.00 96.06 106 TYR A CA 1
AT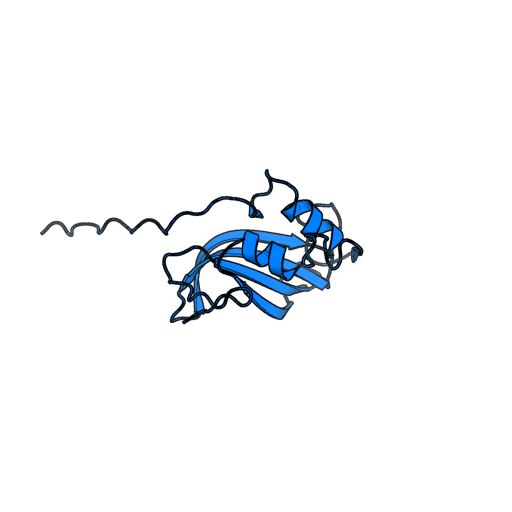OM 828 C C . TYR A 1 106 ? 6.790 -0.757 -5.880 1.00 96.06 106 TYR A C 1
ATOM 830 O O . TYR A 1 106 ? 6.873 0.417 -5.529 1.00 96.06 106 TYR A O 1
ATOM 838 N N . CYS A 1 107 ? 7.315 -1.222 -7.011 1.00 94.75 107 CYS A N 1
ATOM 839 C CA . CYS A 1 107 ? 8.086 -0.408 -7.950 1.00 94.75 107 CYS A CA 1
ATOM 840 C C . CYS A 1 107 ? 7.229 0.549 -8.799 1.00 94.75 107 CYS A C 1
ATOM 842 O O . CYS A 1 107 ? 7.765 1.302 -9.602 1.00 94.75 107 CYS A O 1
ATOM 844 N N . GLY A 1 108 ? 5.904 0.506 -8.665 1.00 94.25 108 GLY A N 1
ATOM 845 C CA . GLY A 1 108 ? 4.971 1.360 -9.398 1.00 94.25 108 GLY A CA 1
ATOM 846 C C . GLY A 1 108 ? 3.523 0.927 -9.187 1.00 94.25 108 GLY A C 1
ATOM 847 O O . GLY A 1 108 ? 3.264 -0.096 -8.533 1.00 94.25 108 GLY A O 1
ATOM 848 N N . HIS A 1 109 ? 2.587 1.693 -9.751 1.00 93.88 109 HIS A N 1
ATOM 849 C CA . HIS A 1 109 ? 1.152 1.453 -9.602 1.00 93.88 109 HIS A CA 1
ATOM 850 C C . HIS A 1 109 ? 0.712 0.111 -10.189 1.00 93.88 109 HIS A C 1
ATOM 852 O O . HIS A 1 109 ? -0.133 -0.553 -9.590 1.00 93.88 109 HIS A O 1
ATOM 858 N N . ARG A 1 110 ? 1.341 -0.374 -11.267 1.00 94.56 110 ARG A N 1
ATOM 859 C CA . ARG A 1 110 ? 1.025 -1.697 -11.832 1.00 94.56 110 ARG A CA 1
ATOM 860 C C . ARG A 1 110 ? 1.192 -2.839 -10.827 1.00 94.56 110 ARG A C 1
ATOM 862 O O . ARG A 1 110 ? 0.300 -3.662 -10.659 1.00 94.56 110 ARG A O 1
ATOM 869 N N . CYS A 1 111 ? 2.332 -2.900 -10.138 1.00 96.00 111 CYS A N 1
ATOM 870 C CA . CYS A 1 111 ? 2.586 -3.959 -9.154 1.00 96.00 111 CYS A CA 1
ATOM 871 C C . CYS A 1 111 ? 1.717 -3.804 -7.900 1.00 96.00 111 CYS A C 1
ATOM 873 O O . CYS A 1 111 ? 1.335 -4.799 -7.288 1.00 96.00 111 CYS A O 1
ATOM 875 N N . LEU A 1 112 ? 1.430 -2.561 -7.513 1.00 96.31 112 LEU A N 1
ATOM 876 C CA . LEU A 1 112 ? 0.566 -2.224 -6.386 1.00 96.31 112 LEU A CA 1
ATOM 877 C C . LEU A 1 112 ? -0.881 -2.680 -6.625 1.00 96.31 112 LEU A C 1
ATOM 879 O O . LEU A 1 112 ? -1.444 -3.381 -5.787 1.00 96.31 112 LEU A O 1
ATOM 883 N N . THR A 1 113 ? -1.472 -2.303 -7.759 1.00 95.62 113 THR A N 1
ATOM 884 C CA . THR A 1 113 ? -2.864 -2.627 -8.112 1.00 95.62 113 THR A CA 1
ATOM 885 C C . THR A 1 113 ? -3.051 -4.127 -8.304 1.00 95.62 113 THR A C 1
ATOM 887 O O . THR A 1 113 ? -3.961 -4.699 -7.712 1.00 95.62 113 THR A O 1
ATOM 890 N N . GLN A 1 114 ? -2.117 -4.805 -8.981 1.00 95.12 114 GLN A N 1
ATOM 891 C CA . GLN A 1 114 ? -2.117 -6.270 -9.095 1.00 95.12 114 GLN A CA 1
ATOM 892 C C . GLN A 1 114 ? -2.103 -6.976 -7.733 1.00 95.12 114 GLN A C 1
ATOM 894 O O . GLN A 1 114 ? -2.776 -7.989 -7.547 1.00 95.12 114 GLN A O 1
ATOM 899 N N . ASP A 1 115 ? -1.346 -6.455 -6.766 1.00 96.06 115 ASP A N 1
ATOM 900 C CA . ASP A 1 115 ? -1.313 -7.023 -5.419 1.00 96.06 115 ASP A CA 1
ATOM 901 C C . ASP A 1 115 ? -2.602 -6.758 -4.641 1.00 96.06 115 ASP A C 1
ATOM 903 O O . ASP A 1 115 ? -3.069 -7.618 -3.894 1.00 96.06 115 ASP A O 1
ATOM 907 N N . LEU A 1 116 ? -3.185 -5.570 -4.824 1.00 95.94 116 LEU A N 1
ATOM 908 C CA . LEU A 1 116 ? -4.474 -5.208 -4.247 1.00 95.94 116 LEU A CA 1
ATOM 909 C C . LEU A 1 116 ? -5.608 -6.046 -4.841 1.00 95.94 116 LEU A C 1
ATOM 911 O O . LEU A 1 116 ? -6.515 -6.401 -4.090 1.00 95.94 116 LEU A O 1
ATOM 915 N N . ASP A 1 117 ? -5.548 -6.409 -6.120 1.00 95.19 117 ASP A N 1
ATOM 916 C CA . ASP A 1 117 ? -6.518 -7.287 -6.782 1.00 95.19 117 ASP A CA 1
ATOM 917 C C . ASP A 1 117 ? -6.322 -8.766 -6.440 1.00 95.19 117 ASP A C 1
ATOM 919 O O . ASP A 1 117 ? -7.270 -9.546 -6.514 1.00 95.19 117 ASP A O 1
ATOM 923 N N . ASN A 1 118 ? -5.124 -9.166 -6.006 1.00 95.44 118 ASN A N 1
ATOM 924 C CA . ASN A 1 118 ? -4.853 -10.536 -5.592 1.00 95.44 118 ASN A CA 1
ATOM 925 C C . ASN A 1 118 ? -5.446 -10.827 -4.195 1.00 95.44 118 ASN A C 1
ATOM 927 O O . ASN A 1 118 ? -4.878 -10.390 -3.186 1.00 95.44 118 ASN A O 1
ATOM 931 N N . PRO A 1 119 ? -6.531 -11.618 -4.074 1.00 93.44 119 PRO A N 1
ATOM 932 C CA . PRO A 1 119 ? -7.170 -11.887 -2.784 1.00 93.44 119 PRO A CA 1
ATOM 933 C C . PRO A 1 119 ? -6.256 -12.633 -1.801 1.00 93.44 119 PRO A C 1
ATOM 935 O O . PRO A 1 119 ? -6.428 -12.494 -0.590 1.00 93.44 119 PRO A O 1
ATOM 938 N N . ASP A 1 120 ? -5.266 -13.371 -2.307 1.00 93.50 120 ASP A N 1
ATOM 939 C CA . ASP A 1 120 ? -4.299 -14.119 -1.503 1.00 93.50 120 ASP A CA 1
ATOM 940 C C . ASP A 1 120 ? -3.101 -13.261 -1.063 1.00 93.50 120 ASP A C 1
ATOM 942 O O . ASP A 1 120 ? -2.264 -13.719 -0.276 1.00 93.50 120 ASP A O 1
ATOM 946 N N . SER A 1 121 ? -2.999 -12.009 -1.533 1.00 94.12 121 SER A N 1
ATOM 947 C CA . SER A 1 121 ? -1.940 -11.112 -1.080 1.00 94.12 121 SER A CA 1
ATOM 948 C C . SER A 1 121 ? -2.040 -10.890 0.435 1.00 94.12 121 SER A C 1
ATOM 950 O O . SER A 1 121 ? -3.121 -10.599 0.962 1.00 94.12 121 SER A O 1
ATOM 952 N N . PRO A 1 122 ? -0.906 -10.908 1.165 1.00 93.06 122 PRO A N 1
ATOM 953 C CA . PRO A 1 122 ? -0.873 -10.547 2.577 1.00 93.06 122 PRO A CA 1
ATOM 954 C C . PRO A 1 122 ? -1.452 -9.161 2.872 1.00 93.06 122 PRO A C 1
ATOM 956 O O . PRO A 1 122 ? -1.815 -8.900 4.017 1.00 93.06 122 PRO A O 1
ATOM 959 N N . VAL A 1 123 ? -1.512 -8.263 1.884 1.00 93.25 123 VAL A N 1
ATOM 960 C CA . VAL A 1 123 ? -2.087 -6.925 2.055 1.00 93.25 123 VAL A CA 1
ATOM 961 C C . VAL A 1 123 ? -3.597 -6.980 2.297 1.00 93.25 123 VAL A C 1
ATOM 963 O O . VAL A 1 123 ? -4.106 -6.200 3.096 1.00 93.25 123 VAL A O 1
ATOM 966 N N . ASN A 1 124 ? -4.288 -7.958 1.704 1.00 92.12 124 ASN A N 1
ATOM 967 C CA . ASN A 1 124 ? -5.740 -8.133 1.761 1.00 92.12 124 ASN A CA 1
ATOM 968 C C . ASN A 1 124 ? -6.219 -8.904 3.001 1.00 92.12 124 ASN A C 1
ATOM 970 O O . ASN A 1 124 ? -7.409 -9.185 3.153 1.00 92.12 124 ASN A O 1
ATOM 974 N N . MET A 1 125 ? -5.316 -9.232 3.930 1.00 89.56 125 MET A N 1
ATOM 975 C CA . MET A 1 125 ? -5.696 -9.972 5.127 1.00 89.56 125 MET A CA 1
ATOM 976 C C . MET A 1 125 ? -6.694 -9.197 5.998 1.00 89.56 125 MET A C 1
ATOM 978 O O . MET A 1 125 ? -6.503 -8.030 6.353 1.00 89.56 125 MET A O 1
ATOM 982 N N . THR A 1 126 ? -7.749 -9.879 6.438 1.00 84.44 126 THR A N 1
ATOM 983 C CA . THR A 1 126 ? -8.719 -9.284 7.358 1.00 84.44 126 THR A CA 1
ATOM 984 C C . THR A 1 126 ? -8.158 -9.253 8.778 1.00 84.44 126 THR A C 1
ATOM 986 O O . THR A 1 126 ? -8.032 -10.279 9.450 1.00 84.44 126 THR A O 1
ATOM 989 N N . LEU A 1 127 ? -7.847 -8.056 9.278 1.00 86.94 127 LEU A N 1
ATOM 990 C CA . LEU A 1 127 ? -7.419 -7.868 10.662 1.00 86.94 127 LEU A CA 1
ATOM 991 C C . LEU A 1 127 ? -8.588 -7.478 11.567 1.00 86.94 127 LEU A C 1
ATOM 993 O O . LEU A 1 127 ? -9.293 -6.498 11.349 1.00 86.94 127 LEU A O 1
ATOM 997 N N . GLY A 1 128 ? -8.756 -8.221 12.658 1.00 85.88 128 GLY A N 1
ATOM 998 C CA . GLY A 1 128 ? -9.685 -7.857 13.721 1.00 85.88 128 GLY A CA 1
ATOM 999 C C . GLY A 1 128 ? -9.170 -6.726 14.620 1.00 85.88 128 GLY A C 1
ATOM 1000 O O . GLY A 1 128 ? -8.077 -6.169 14.464 1.00 85.88 128 GLY A O 1
ATOM 1001 N N . ALA A 1 129 ? -9.953 -6.420 15.657 1.00 85.69 129 ALA A N 1
ATOM 1002 C CA . ALA A 1 129 ? -9.460 -5.591 16.748 1.00 85.69 129 ALA A CA 1
ATOM 1003 C C . ALA A 1 129 ? -8.248 -6.260 17.412 1.00 85.69 129 ALA A C 1
ATOM 1005 O O . ALA A 1 129 ? -8.212 -7.478 17.598 1.00 85.69 129 ALA A O 1
ATOM 1006 N N . LYS A 1 130 ? -7.263 -5.458 17.820 1.00 84.50 130 LYS A N 1
ATOM 1007 C CA . LYS A 1 130 ? -6.046 -5.992 18.423 1.00 84.50 130 LYS A CA 1
ATOM 1008 C C . LYS A 1 130 ? -6.363 -6.828 19.672 1.00 84.50 130 LYS A C 1
ATOM 1010 O O . LYS A 1 130 ? -7.005 -6.297 20.588 1.00 84.50 130 LYS A O 1
ATOM 1015 N N . PRO A 1 131 ? -5.836 -8.063 19.793 1.00 78.00 131 PRO A N 1
ATOM 1016 C CA . PRO A 1 131 ? -6.002 -8.863 20.998 1.00 78.00 131 PRO A CA 1
ATOM 1017 C C . PRO A 1 131 ? -5.482 -8.121 22.234 1.00 78.00 131 PRO A C 1
ATOM 1019 O O . PRO A 1 131 ? -4.367 -7.580 22.249 1.00 78.00 131 PRO A O 1
ATOM 1022 N N . ARG A 1 132 ? -6.292 -8.080 23.298 1.00 76.81 132 ARG A N 1
ATOM 1023 C CA . ARG A 1 132 ? -5.866 -7.519 24.585 1.00 76.81 132 ARG A CA 1
ATOM 1024 C C . ARG A 1 132 ? -4.781 -8.421 25.170 1.00 76.81 132 ARG A C 1
ATOM 1026 O O . ARG A 1 132 ? -4.967 -9.631 25.278 1.00 76.81 132 ARG A O 1
ATOM 1033 N N . LYS A 1 133 ? -3.650 -7.839 25.582 1.00 75.44 133 LYS A N 1
ATOM 1034 C CA . LYS A 1 133 ? -2.621 -8.590 26.312 1.00 75.44 133 LYS A CA 1
ATOM 1035 C C . LYS A 1 133 ? -3.256 -9.073 27.619 1.00 75.44 133 LYS A C 1
ATOM 1037 O O . LYS A 1 133 ? -3.692 -8.240 28.412 1.00 75.44 133 LYS A O 1
ATOM 1042 N N . LYS A 1 134 ? -3.344 -10.393 27.834 1.00 65.06 134 LYS A N 1
ATOM 1043 C CA . LYS A 1 134 ? -3.795 -10.939 29.123 1.00 65.06 134 LYS A CA 1
ATOM 1044 C C . LYS A 1 134 ? -2.873 -10.375 30.204 1.00 65.06 134 LYS A C 1
ATOM 1046 O O . LYS A 1 134 ? -1.654 -10.544 30.128 1.00 65.06 134 LYS A O 1
ATOM 1051 N N . SER A 1 135 ? -3.445 -9.648 31.162 1.00 63.81 135 SER A N 1
ATOM 1052 C CA . SER A 1 135 ? -2.700 -9.157 32.319 1.00 63.81 135 SER A CA 1
ATOM 1053 C C . SER A 1 135 ? -2.102 -10.367 33.030 1.00 63.81 135 SER A C 1
ATOM 1055 O O . SER A 1 135 ? -2.836 -11.280 33.417 1.00 63.81 135 SER A O 1
ATOM 1057 N N . LYS A 1 136 ? -0.771 -10.414 33.171 1.00 67.31 136 LYS A N 1
ATOM 1058 C CA . LYS A 1 136 ? -0.151 -11.382 34.074 1.00 67.31 136 LYS A CA 1
ATOM 1059 C C . LYS A 1 136 ? -0.589 -10.974 35.475 1.00 67.31 136 LYS A C 1
ATOM 1061 O O . LYS A 1 136 ? -0.091 -9.988 36.013 1.00 67.31 136 LYS A O 1
ATOM 1066 N N . ARG A 1 137 ? -1.556 -11.706 36.032 1.00 59.16 137 ARG A N 1
ATOM 1067 C CA . ARG A 1 137 ? -1.968 -11.588 37.431 1.00 59.16 137 ARG A CA 1
ATOM 1068 C C . ARG A 1 137 ? -0.692 -11.758 38.259 1.00 59.16 137 ARG A C 1
ATOM 1070 O O . ARG A 1 137 ? -0.118 -12.845 38.267 1.00 59.16 137 ARG A O 1
ATOM 1077 N N . ARG A 1 138 ? -0.188 -10.671 38.855 1.00 63.25 138 ARG A N 1
ATOM 1078 C CA . ARG A 1 138 ? 0.916 -10.751 39.818 1.00 63.25 138 ARG A CA 1
ATOM 1079 C C . ARG A 1 138 ? 0.447 -11.723 40.900 1.00 63.25 138 ARG A C 1
ATOM 1081 O O . ARG A 1 138 ? -0.577 -11.461 41.530 1.00 63.25 138 ARG A O 1
ATOM 1088 N N . LYS A 1 139 ? 1.124 -12.868 41.040 1.00 62.94 139 LYS A N 1
ATOM 1089 C CA . LYS A 1 139 ? 0.960 -13.705 42.230 1.00 62.94 139 LYS A CA 1
ATOM 1090 C C . LYS A 1 139 ? 1.362 -12.815 43.411 1.00 62.94 139 LYS A C 1
ATOM 1092 O O . LYS A 1 139 ? 2.449 -12.239 43.369 1.00 62.94 139 LYS A O 1
ATOM 1097 N N . LYS A 1 140 ? 0.417 -12.593 44.326 1.00 58.69 140 LYS A N 1
ATOM 1098 C CA . LYS A 1 140 ? 0.717 -12.057 45.654 1.00 58.69 140 LYS A CA 1
ATOM 1099 C C . LYS A 1 140 ? 1.536 -13.089 46.409 1.00 58.69 140 LYS A C 1
ATOM 1101 O O . LYS A 1 140 ? 1.278 -14.290 46.164 1.00 58.69 140 LYS A O 1
#

Secondary structure (DSSP, 8-state):
-EE-TTT-PEEPTTSEEEEEEEEEE-TTS-EEEEEEEEEESSHHHHHHHHB-TTS-BS-------BSSSEEPSSSS-EESEEEEEEEEEEETTTTEEEEEEEEEEESSHHHHHHHHH-TTSGGG----SPPPPPP-----

Sequence (140 aa):
MSQCVMCDTVIKTNKPVVIFTDTLFNANGRWSEHLNSDVLCSIECLRMLLQDDDGQWLDDTGEVATEDGAQCSCCDNKFDQGHMITLGWHKTKSARWHKVVTTRSYCGHRCLTQDLDNPDSPVNMTLGAKPRKKSKRRKK

pLDDT: mean 89.44, std 8.33, range [58.69, 96.69]